Protein AF-A0A0S7CUX6-F1 (afdb_monomer)

Nearest PDB structures (foldseek):
  2ooj-assembly1_B  TM=2.554E-01  e=8.122E+00  Shewanella oneidensis MR-1

Foldseek 3Di:
DVPWDWDFDADPVRHTWKIKTWQAADDDDPPWDPVLKFAKDWLDWDAADAAADDDPFFAHKTFTWMWTDAQWIWIWTAIEGGDQDPPRIHSKDARKGHHPPPGHIIHIIQDGIDGRDDPPDDRPPIDTHRDVVVVNCCCPPPPSNVVSNVVRNPDDDDD

Radius of gyration: 15.14 Å; Cα contacts (8 Å, |Δi|>4): 339; chains: 1; bounding box: 35×29×41 Å

Secondary structure (DSSP, 8-state):
-TT--EEEEE-TTS-EEEEEEEEEPPPPPP---GGG-EEEEEEEEEE--------TTEEEEEEEEEEEESSSEEEEEEEEEE---STTEESEEE--B-PSTTT-EEEEES-SEEE---TTS--TTSEEESSHHHHHHHHHH-HHHHHHHHHHHT-----

Sequence (159 aa):
MPGALKIEVKDAKGGYLATLHTGLPSASPADCNPAAKRPYVVVSSVPIDLPHADGDSTIPPHVVFRVIQGYKFFGSYGITNLVAGTDGQACQLRNLVVGPAGKGNYYFGDMQAVHAFATDEVVAPAKSFDTLDQAAKYVDQSSEFANVQRMLLSLKVNL

Structure (mmCIF, N/CA/C/O backbone):
data_AF-A0A0S7CUX6-F1
#
_entry.id   AF-A0A0S7CUX6-F1
#
loop_
_atom_site.group_PDB
_atom_site.id
_atom_site.type_symbol
_atom_site.label_atom_id
_atom_site.label_alt_id
_atom_site.label_comp_id
_atom_site.label_asym_id
_atom_site.label_entity_id
_atom_site.label_seq_id
_atom_site.pdbx_PDB_ins_code
_atom_site.Cartn_x
_atom_site.Cartn_y
_atom_site.Cartn_z
_atom_site.occupancy
_atom_site.B_iso_or_equiv
_atom_site.auth_seq_id
_atom_site.auth_comp_id
_atom_site.auth_asym_id
_atom_site.auth_atom_id
_atom_site.pdbx_PDB_model_num
ATOM 1 N N . MET A 1 1 ? 10.991 11.115 -14.820 1.00 63.44 1 MET A N 1
ATOM 2 C CA . MET A 1 1 ? 11.415 10.631 -16.158 1.00 63.44 1 MET A CA 1
ATOM 3 C C . MET A 1 1 ? 10.493 11.222 -17.220 1.00 63.44 1 MET A C 1
ATOM 5 O O . MET A 1 1 ? 9.378 11.588 -16.857 1.00 63.44 1 MET A O 1
ATOM 9 N N . PRO A 1 2 ? 10.912 11.353 -18.491 1.00 74.00 2 PRO A N 1
ATOM 10 C CA . PRO A 1 2 ? 10.000 11.740 -19.570 1.00 74.00 2 PRO A CA 1
ATOM 11 C C . PRO A 1 2 ? 8.772 10.816 -19.596 1.00 74.00 2 PRO A C 1
ATOM 13 O O . PRO A 1 2 ? 8.927 9.604 -19.474 1.00 74.00 2 PRO A O 1
ATOM 16 N N . GLY A 1 3 ? 7.564 11.377 -19.691 1.00 79.56 3 GLY A N 1
ATOM 17 C CA . GLY A 1 3 ? 6.315 10.599 -19.675 1.00 79.56 3 GLY A CA 1
ATOM 18 C C . GLY A 1 3 ? 5.866 10.081 -18.299 1.00 79.56 3 GLY A C 1
ATOM 19 O O . GLY A 1 3 ? 4.909 9.315 -18.233 1.00 79.56 3 GLY A O 1
ATOM 20 N N . ALA A 1 4 ? 6.521 10.488 -17.203 1.00 88.19 4 ALA A N 1
ATOM 21 C CA . ALA A 1 4 ? 6.047 10.198 -15.850 1.00 88.19 4 ALA A CA 1
ATOM 22 C C . ALA A 1 4 ? 4.689 10.871 -15.595 1.00 88.19 4 ALA A C 1
ATOM 24 O O . ALA A 1 4 ? 4.516 12.063 -15.851 1.00 88.19 4 ALA A O 1
ATOM 25 N N . LEU A 1 5 ? 3.739 10.103 -15.069 1.00 92.31 5 LEU A N 1
ATOM 26 C CA . LEU A 1 5 ? 2.398 10.562 -14.728 1.00 92.31 5 LEU A CA 1
ATOM 27 C C . LEU A 1 5 ? 2.252 10.623 -13.214 1.00 92.31 5 LEU A C 1
ATOM 29 O O . LEU A 1 5 ? 2.727 9.731 -12.515 1.00 92.31 5 LEU A O 1
ATOM 33 N N . LYS A 1 6 ? 1.540 11.639 -12.724 1.00 95.62 6 LYS A N 1
ATOM 34 C CA . LYS A 1 6 ? 1.030 11.699 -11.353 1.00 95.62 6 LYS A CA 1
ATOM 35 C C . LYS A 1 6 ? -0.448 12.070 -11.408 1.00 95.62 6 LYS A C 1
ATOM 37 O O . LYS A 1 6 ? -0.783 13.191 -11.777 1.00 95.62 6 LYS A O 1
ATOM 42 N N . ILE A 1 7 ? -1.314 11.121 -11.075 1.00 96.25 7 ILE A N 1
ATOM 43 C CA . ILE A 1 7 ? -2.770 11.264 -11.142 1.00 96.25 7 ILE A CA 1
ATOM 44 C C . ILE A 1 7 ? -3.341 10.966 -9.763 1.00 96.25 7 ILE A C 1
ATOM 46 O O . ILE A 1 7 ? -3.157 9.871 -9.236 1.00 96.25 7 ILE A O 1
ATOM 50 N N . GLU A 1 8 ? -4.047 11.934 -9.191 1.00 97.19 8 GLU A N 1
ATOM 51 C CA . GLU A 1 8 ? -4.833 11.736 -7.976 1.00 97.19 8 GLU A CA 1
ATOM 52 C C . GLU A 1 8 ? -6.232 11.251 -8.347 1.00 97.19 8 GLU A C 1
ATOM 54 O O . GLU A 1 8 ? -6.911 11.847 -9.184 1.00 97.19 8 GLU A O 1
ATOM 59 N N . VAL A 1 9 ? -6.670 10.179 -7.698 1.00 96.50 9 VAL A N 1
ATOM 60 C CA . VAL A 1 9 ? -8.023 9.651 -7.808 1.00 96.50 9 VAL A CA 1
ATOM 61 C C . VAL A 1 9 ? -8.808 10.079 -6.580 1.00 96.50 9 VAL A C 1
ATOM 63 O O . VAL A 1 9 ? -8.371 9.889 -5.442 1.00 96.50 9 VAL A O 1
ATOM 66 N N . LYS A 1 10 ? -9.977 10.663 -6.830 1.00 95.94 10 LYS A N 1
ATOM 67 C CA . LYS A 1 10 ? -10.895 11.149 -5.804 1.00 95.94 10 LYS A CA 1
ATOM 68 C C . LYS A 1 10 ? -12.235 10.435 -5.922 1.00 95.94 10 LYS A C 1
ATOM 70 O O . LYS A 1 10 ? -12.614 10.003 -7.010 1.00 95.94 10 LYS A O 1
ATOM 75 N N . ASP A 1 11 ? -12.941 10.309 -4.808 1.00 91.69 11 ASP A N 1
ATOM 76 C CA . ASP A 1 11 ? -14.314 9.821 -4.792 1.00 91.69 11 ASP A CA 1
ATOM 77 C C . ASP A 1 11 ? -15.292 10.861 -5.379 1.00 91.69 11 ASP A C 1
ATOM 79 O O . ASP A 1 11 ? -14.923 11.988 -5.722 1.00 91.69 11 ASP A O 1
ATOM 83 N N . ALA A 1 12 ? -16.573 10.496 -5.472 1.00 90.44 12 ALA A N 1
ATOM 84 C CA . ALA A 1 12 ? -17.621 11.375 -5.997 1.00 90.44 12 ALA A CA 1
ATOM 85 C C . ALA A 1 12 ? -17.843 12.659 -5.166 1.00 90.44 12 ALA A C 1
ATOM 87 O O . ALA A 1 12 ? -18.462 13.603 -5.653 1.00 90.44 12 ALA A O 1
ATOM 88 N N . LYS A 1 13 ? -17.360 12.701 -3.919 1.00 92.81 13 LYS A N 1
ATOM 89 C CA . LYS A 1 13 ? -17.414 13.860 -3.018 1.00 92.81 13 LYS A CA 1
ATOM 90 C C . LYS A 1 13 ? -16.114 14.677 -3.051 1.00 92.81 13 LYS A C 1
ATOM 92 O O . LYS A 1 13 ? -16.003 15.662 -2.326 1.00 92.81 13 LYS A O 1
ATOM 97 N N . GLY A 1 14 ? -15.138 14.287 -3.873 1.00 93.50 14 GLY A N 1
ATOM 98 C CA . GLY A 1 14 ? -13.825 14.923 -3.961 1.00 93.50 14 GLY A CA 1
ATOM 99 C C . GLY A 1 14 ? -12.826 14.473 -2.887 1.00 93.50 14 GLY A C 1
ATOM 100 O O . GLY A 1 14 ? -11.741 15.050 -2.806 1.00 93.50 14 GLY A O 1
ATOM 101 N N . GLY A 1 15 ? -13.156 13.460 -2.081 1.00 94.00 15 GLY A N 1
ATOM 102 C CA . GLY A 1 15 ? -12.262 12.864 -1.091 1.00 94.00 15 GLY A CA 1
ATOM 103 C C . GLY A 1 15 ? -11.142 12.066 -1.753 1.00 94.00 15 GLY A C 1
ATOM 104 O O . GLY A 1 15 ? -11.369 11.371 -2.738 1.00 94.00 15 GLY A O 1
ATOM 105 N N . TYR A 1 16 ? -9.920 12.172 -1.233 1.00 95.50 16 TYR A N 1
ATOM 106 C CA . TYR A 1 16 ? -8.775 11.424 -1.751 1.00 95.50 16 TYR A CA 1
ATOM 107 C C . TYR A 1 16 ? -8.967 9.910 -1.576 1.00 95.50 16 TYR A C 1
ATOM 109 O O . TYR A 1 16 ? -9.305 9.457 -0.483 1.00 95.50 16 TYR A O 1
ATOM 117 N N . LEU A 1 17 ? -8.698 9.142 -2.635 1.00 95.69 17 LEU A N 1
ATOM 118 C CA . LEU A 1 17 ? -8.659 7.679 -2.592 1.00 95.69 17 LEU A CA 1
ATOM 119 C C . LEU A 1 17 ? -7.239 7.165 -2.821 1.00 95.69 17 LEU A C 1
ATOM 121 O O . LEU A 1 17 ? -6.681 6.459 -1.990 1.00 95.69 17 LEU A O 1
ATOM 125 N N . ALA A 1 18 ? -6.635 7.517 -3.951 1.00 97.75 18 ALA A N 1
ATOM 126 C CA . ALA A 1 18 ? -5.342 6.971 -4.331 1.00 97.75 18 ALA A CA 1
ATOM 127 C C . ALA A 1 18 ? -4.567 7.927 -5.228 1.00 97.75 18 ALA A C 1
ATOM 129 O O . ALA A 1 18 ? -5.129 8.836 -5.833 1.00 97.75 18 ALA A O 1
ATOM 130 N N . THR A 1 19 ? -3.274 7.673 -5.380 1.00 98.06 19 THR A N 1
ATOM 131 C CA . THR A 1 19 ? -2.439 8.327 -6.386 1.00 98.06 19 THR A CA 1
ATOM 132 C C . THR A 1 19 ? -1.799 7.271 -7.265 1.00 98.06 19 THR A C 1
ATOM 134 O O . THR A 1 19 ? -1.142 6.373 -6.747 1.00 98.06 19 THR A O 1
ATOM 137 N N . LEU A 1 20 ? -1.937 7.404 -8.583 1.00 97.56 20 LEU A N 1
ATOM 138 C CA . LEU A 1 20 ? -1.087 6.725 -9.556 1.00 97.56 20 LEU A CA 1
ATOM 139 C C . LEU A 1 20 ? 0.138 7.603 -9.829 1.00 97.56 20 LEU A C 1
ATOM 141 O O . LEU A 1 20 ? -0.007 8.758 -10.226 1.00 97.56 20 LEU A O 1
ATOM 145 N N . HIS A 1 21 ? 1.339 7.064 -9.643 1.00 96.06 21 HIS A N 1
ATOM 146 C CA . HIS A 1 21 ? 2.598 7.727 -9.960 1.00 96.06 21 HIS A CA 1
ATOM 147 C C . HIS A 1 21 ? 3.518 6.769 -10.724 1.00 96.06 21 HIS A C 1
ATOM 149 O O . HIS A 1 21 ? 3.828 5.684 -10.234 1.00 96.06 21 HIS A O 1
ATOM 155 N N . THR A 1 22 ? 3.954 7.158 -11.922 1.00 94.31 22 THR A N 1
ATOM 156 C CA . THR A 1 22 ? 4.828 6.352 -12.790 1.00 94.31 22 THR A CA 1
ATOM 157 C C . THR A 1 22 ? 6.187 7.011 -13.004 1.00 94.31 22 THR A C 1
ATOM 159 O O . THR A 1 22 ? 6.362 8.203 -12.749 1.00 94.31 22 THR A O 1
ATOM 162 N N . GLY A 1 23 ? 7.169 6.241 -13.483 1.00 92.19 23 GLY A N 1
ATOM 163 C CA . GLY A 1 23 ? 8.510 6.762 -13.758 1.00 92.19 23 GLY A CA 1
ATOM 164 C C . GLY A 1 23 ? 9.244 7.209 -12.491 1.00 92.19 23 GLY A C 1
ATOM 165 O O . GLY A 1 23 ? 10.081 8.118 -12.551 1.00 92.19 23 GLY A O 1
ATOM 166 N N . LEU A 1 24 ? 8.893 6.600 -11.351 1.00 91.81 24 LEU A N 1
ATOM 167 C CA . LEU A 1 24 ? 9.553 6.823 -10.072 1.00 91.81 24 LEU A CA 1
ATOM 168 C C . LEU A 1 24 ? 10.999 6.314 -10.144 1.00 91.81 24 LEU A C 1
ATOM 170 O O . LEU A 1 24 ? 11.259 5.294 -10.790 1.00 91.81 24 LEU A O 1
ATOM 174 N N . PRO A 1 25 ? 11.951 6.986 -9.479 1.00 87.38 25 PRO A N 1
ATOM 175 C CA . PRO A 1 25 ? 13.323 6.506 -9.423 1.00 87.38 25 PRO A CA 1
ATOM 176 C C . PRO A 1 25 ? 13.391 5.126 -8.762 1.00 87.38 25 PRO A C 1
ATOM 178 O O . PRO A 1 25 ? 12.509 4.743 -7.981 1.00 87.38 25 PRO A O 1
ATOM 181 N N . SER A 1 26 ? 14.463 4.387 -9.062 1.00 77.69 26 SER A N 1
ATOM 182 C CA . SER A 1 26 ? 14.809 3.175 -8.322 1.00 77.69 26 SER A CA 1
ATOM 183 C C . SER A 1 26 ? 14.819 3.497 -6.839 1.00 77.69 26 SER A C 1
ATOM 185 O O . SER A 1 26 ? 15.505 4.417 -6.396 1.00 77.69 26 SER A O 1
ATOM 187 N N . ALA A 1 27 ? 14.008 2.776 -6.079 1.00 66.06 27 ALA A N 1
ATOM 188 C CA . ALA A 1 27 ? 13.974 2.992 -4.656 1.00 66.06 27 ALA A CA 1
ATOM 189 C C . ALA A 1 27 ? 15.193 2.344 -4.020 1.00 66.06 27 ALA A C 1
ATOM 191 O O . ALA A 1 27 ? 15.420 1.149 -4.212 1.00 66.06 27 ALA A O 1
ATOM 192 N N . SER A 1 28 ? 15.934 3.116 -3.232 1.00 64.56 28 SER A N 1
ATOM 193 C CA . SER A 1 28 ? 16.932 2.548 -2.337 1.00 64.56 28 SER A CA 1
ATOM 194 C C . SER A 1 28 ? 16.269 1.508 -1.427 1.00 64.56 28 SER A C 1
ATOM 196 O O . SER A 1 28 ? 15.100 1.685 -1.046 1.00 64.56 28 SER A O 1
ATOM 198 N N . PRO A 1 29 ? 16.980 0.425 -1.067 1.00 64.44 29 PRO A N 1
ATOM 199 C CA . PRO A 1 29 ? 16.554 -0.429 0.028 1.00 64.44 29 PRO A CA 1
ATOM 200 C C . PRO A 1 29 ? 16.255 0.460 1.231 1.00 64.44 29 PRO A C 1
ATOM 202 O O . PRO A 1 29 ? 17.012 1.378 1.538 1.00 64.44 29 PRO A O 1
ATOM 205 N N . ALA A 1 30 ? 15.114 0.237 1.869 1.00 62.50 30 ALA A N 1
ATOM 206 C CA . ALA A 1 30 ? 14.818 0.958 3.088 1.00 62.50 30 ALA A CA 1
ATOM 207 C C . ALA A 1 30 ? 15.803 0.507 4.165 1.00 62.50 30 ALA A C 1
ATOM 209 O O . ALA A 1 30 ? 15.876 -0.694 4.435 1.00 62.50 30 ALA A O 1
ATOM 210 N N . ASP A 1 31 ? 16.515 1.445 4.787 1.00 69.50 31 ASP A N 1
ATOM 211 C CA . ASP A 1 31 ? 17.316 1.155 5.972 1.00 69.50 31 ASP A CA 1
ATOM 212 C C . ASP A 1 31 ? 16.380 0.670 7.083 1.00 69.50 31 ASP A C 1
ATOM 214 O O . ASP A 1 31 ? 15.690 1.443 7.748 1.00 69.50 31 ASP A O 1
ATOM 218 N N . CYS A 1 32 ? 16.296 -0.649 7.240 1.00 78.56 32 CYS A N 1
ATOM 219 C CA . CYS A 1 32 ? 15.431 -1.276 8.223 1.00 78.56 32 CYS A CA 1
ATOM 220 C C . CYS A 1 32 ? 16.259 -1.667 9.442 1.00 78.56 32 CYS A C 1
ATOM 222 O O . CYS A 1 32 ? 16.831 -2.757 9.505 1.00 78.56 32 CYS A O 1
ATOM 224 N N . ASN A 1 33 ? 16.31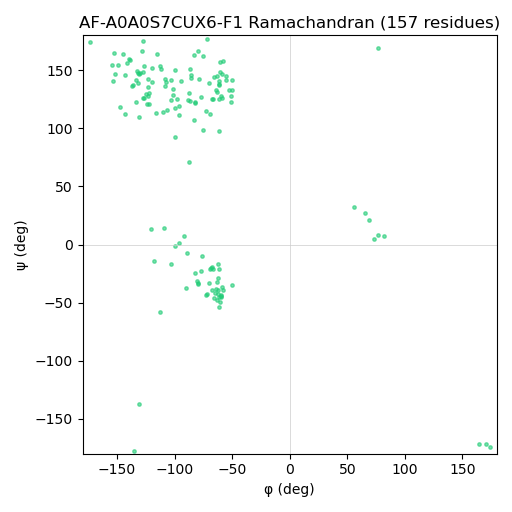1 -0.767 10.426 1.00 83.62 33 ASN A N 1
ATOM 225 C CA . ASN A 1 33 ? 16.863 -1.083 11.738 1.00 83.62 33 ASN A CA 1
ATOM 226 C C . ASN A 1 33 ? 16.070 -2.262 12.343 1.00 83.62 33 ASN A C 1
ATOM 228 O O . ASN A 1 33 ? 14.847 -2.152 12.463 1.00 83.62 33 ASN A O 1
ATOM 232 N N . PRO A 1 34 ? 16.718 -3.362 12.774 1.00 83.69 34 PRO A N 1
ATOM 233 C CA . PRO A 1 34 ? 16.033 -4.480 13.419 1.00 83.69 34 PRO A CA 1
ATOM 234 C C . PRO A 1 34 ? 15.106 -4.066 14.574 1.00 83.69 34 PRO A C 1
ATOM 236 O O . PRO A 1 34 ? 14.029 -4.635 14.715 1.00 83.69 34 PRO A O 1
ATOM 239 N N . ALA A 1 35 ? 15.462 -3.032 15.346 1.00 86.25 35 ALA A N 1
ATOM 240 C CA . ALA A 1 35 ? 14.634 -2.512 16.440 1.00 86.25 35 ALA A CA 1
ATOM 241 C C . ALA A 1 35 ? 13.349 -1.798 15.966 1.00 86.25 35 ALA A C 1
ATOM 243 O O . ALA A 1 35 ? 12.385 -1.659 16.725 1.00 86.25 35 ALA A O 1
ATOM 244 N N . ALA A 1 36 ? 13.315 -1.350 14.709 1.00 87.56 36 ALA A N 1
ATOM 245 C CA . ALA A 1 36 ? 12.159 -0.717 14.081 1.00 87.56 36 ALA A CA 1
ATOM 246 C C . ALA A 1 36 ? 11.223 -1.727 13.395 1.00 87.56 36 ALA A C 1
ATOM 248 O O . ALA A 1 36 ? 10.127 -1.349 12.987 1.00 87.56 36 ALA A O 1
ATOM 249 N N . LYS A 1 37 ? 11.608 -3.009 13.295 1.00 93.25 37 LYS A N 1
ATOM 250 C CA . LYS A 1 37 ? 10.736 -4.049 12.744 1.00 93.25 37 LYS A CA 1
ATOM 251 C C . LYS A 1 37 ? 9.477 -4.197 13.590 1.00 93.25 37 LYS A C 1
ATOM 253 O O . LYS A 1 37 ? 9.522 -4.212 14.824 1.00 93.25 37 LYS A O 1
ATOM 258 N N . ARG A 1 38 ? 8.343 -4.326 12.913 1.00 95.75 38 ARG A N 1
ATOM 259 C CA . ARG A 1 38 ? 7.042 -4.559 13.530 1.00 95.75 38 ARG A CA 1
ATOM 260 C C . ARG A 1 38 ? 6.315 -5.696 12.828 1.00 95.75 38 ARG A C 1
ATOM 262 O O . ARG A 1 38 ? 6.493 -5.852 11.617 1.00 95.75 38 ARG A O 1
ATOM 269 N N . PRO A 1 39 ? 5.505 -6.479 13.564 1.00 96.75 39 PRO A N 1
ATOM 270 C CA . PRO A 1 39 ? 4.619 -7.455 12.954 1.00 96.75 39 PRO A CA 1
ATOM 271 C C . PRO A 1 39 ? 3.704 -6.795 11.925 1.00 96.75 39 PRO A C 1
ATOM 273 O O . PRO A 1 39 ? 3.210 -5.685 12.137 1.00 96.75 39 PRO A O 1
ATOM 276 N N . TYR A 1 40 ? 3.457 -7.490 10.825 1.00 97.12 40 TYR A N 1
ATOM 277 C CA . TYR A 1 40 ? 2.458 -7.101 9.847 1.00 97.12 40 TYR A CA 1
ATOM 278 C C . TYR A 1 40 ? 1.689 -8.318 9.343 1.00 97.12 40 TYR A C 1
ATOM 280 O O . TYR A 1 40 ? 2.155 -9.453 9.422 1.00 97.12 40 TYR A O 1
ATOM 288 N N . VAL A 1 41 ? 0.508 -8.065 8.792 1.00 96.56 41 VAL A N 1
ATOM 289 C CA . VAL A 1 41 ? -0.321 -9.076 8.140 1.00 96.56 41 VAL A CA 1
ATOM 290 C C . VAL A 1 41 ? -0.765 -8.591 6.766 1.00 96.56 41 VAL A C 1
ATOM 292 O O . VAL A 1 41 ? -0.983 -7.397 6.541 1.00 96.56 41 VAL A O 1
ATOM 295 N N . VAL A 1 42 ? -0.905 -9.529 5.834 1.00 96.62 42 VAL A N 1
ATOM 296 C CA . VAL A 1 42 ? -1.536 -9.296 4.533 1.00 96.62 42 VAL A CA 1
ATOM 297 C C . VAL A 1 42 ? -2.989 -9.738 4.661 1.00 96.62 42 VAL A C 1
ATOM 299 O O . VAL A 1 42 ? -3.250 -10.921 4.842 1.00 96.62 42 VAL A O 1
ATOM 302 N N . VAL A 1 43 ? -3.924 -8.790 4.620 1.00 97.31 43 VAL A N 1
ATOM 303 C CA . VAL A 1 43 ? -5.358 -9.064 4.827 1.00 97.31 43 VAL A CA 1
ATOM 304 C C . VAL A 1 43 ? -6.047 -9.372 3.496 1.00 97.31 43 VAL A C 1
ATOM 306 O O . VAL A 1 43 ? -6.892 -10.252 3.427 1.00 97.31 43 VAL A O 1
ATOM 309 N N . SER A 1 44 ? -5.651 -8.683 2.422 1.00 97.81 44 SER A N 1
ATOM 310 C CA . SER A 1 44 ? -6.077 -8.973 1.049 1.00 97.81 44 SER A CA 1
ATOM 311 C C . SER A 1 44 ? -4.860 -9.005 0.137 1.00 97.81 44 SER A C 1
ATOM 313 O O . SER A 1 44 ? -3.996 -8.133 0.238 1.00 97.81 44 SER A O 1
ATOM 315 N N . SER A 1 45 ? -4.830 -9.958 -0.793 1.00 97.56 45 SER A N 1
ATOM 316 C CA . SER A 1 45 ? -3.836 -10.048 -1.863 1.00 97.56 45 SER A CA 1
ATOM 317 C C . SER A 1 45 ? -4.478 -10.656 -3.104 1.00 97.56 45 SER A C 1
ATOM 319 O O . SER A 1 45 ? -4.952 -11.789 -3.059 1.00 97.56 45 SER A O 1
ATOM 321 N N . VAL A 1 46 ? -4.520 -9.900 -4.198 1.00 98.19 46 VAL A N 1
ATOM 322 C CA . VAL A 1 46 ? -5.080 -10.345 -5.480 1.00 98.19 46 VAL A CA 1
ATOM 323 C C . VAL A 1 46 ? -4.033 -10.109 -6.566 1.00 98.19 46 VAL A C 1
ATOM 325 O O . VAL A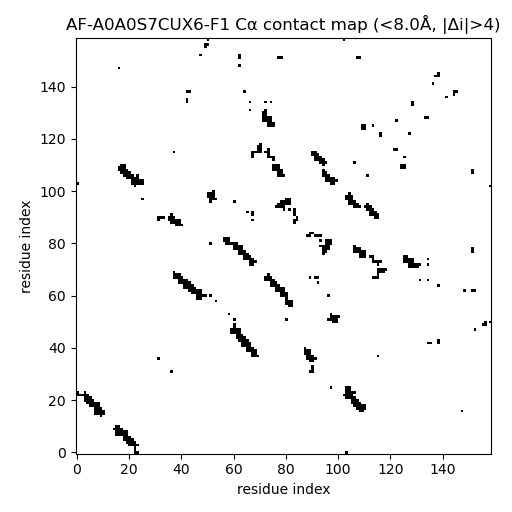 1 46 ? -3.538 -8.984 -6.666 1.00 98.19 46 VAL A O 1
ATOM 328 N N . PRO A 1 47 ? -3.657 -11.128 -7.358 1.00 97.69 47 PRO A N 1
ATOM 329 C CA . PRO A 1 47 ? -2.660 -10.962 -8.409 1.00 97.69 47 PRO A CA 1
ATOM 330 C C . PRO A 1 47 ? -3.147 -9.973 -9.473 1.00 97.69 47 PRO A C 1
ATOM 332 O O . PRO A 1 47 ? -4.336 -9.924 -9.796 1.00 97.69 47 PRO A O 1
ATOM 335 N N . ILE A 1 48 ? -2.219 -9.196 -10.028 1.00 97.06 48 ILE A N 1
ATOM 336 C CA . ILE A 1 48 ? -2.470 -8.284 -11.145 1.00 97.06 48 ILE A CA 1
ATOM 337 C C . ILE A 1 48 ? -1.336 -8.401 -12.161 1.00 97.06 48 ILE A C 1
ATOM 339 O O . ILE A 1 48 ? -0.164 -8.459 -11.797 1.00 97.06 48 ILE A O 1
ATOM 343 N N . ASP A 1 49 ? -1.689 -8.430 -13.441 1.00 94.88 49 ASP A N 1
ATOM 344 C CA . ASP A 1 49 ? -0.707 -8.456 -14.518 1.00 94.88 49 ASP A CA 1
ATOM 345 C C . ASP A 1 49 ? -0.224 -7.033 -14.816 1.00 94.88 49 ASP A C 1
ATOM 347 O O . ASP A 1 49 ? -0.961 -6.200 -15.349 1.00 94.88 49 ASP A O 1
ATOM 351 N N . LEU A 1 50 ? 1.011 -6.741 -14.413 1.00 95.19 50 LEU A N 1
ATOM 352 C CA . LEU A 1 50 ? 1.687 -5.477 -14.672 1.00 95.19 50 LEU A CA 1
ATOM 353 C C . LEU A 1 50 ? 3.102 -5.772 -15.166 1.00 95.19 50 LEU A C 1
ATOM 355 O O . LEU A 1 50 ? 3.765 -6.642 -14.598 1.00 95.19 50 LEU A O 1
ATOM 359 N N . PRO A 1 51 ? 3.627 -5.016 -16.141 1.00 94.50 51 PRO A N 1
ATOM 360 C CA . PRO A 1 51 ? 5.037 -5.096 -16.477 1.00 94.50 51 PRO A CA 1
ATOM 361 C C . PRO A 1 51 ? 5.897 -4.742 -15.259 1.00 94.50 51 PRO A C 1
ATOM 363 O O . PRO A 1 51 ? 5.720 -3.689 -14.642 1.00 94.50 51 PRO A O 1
ATOM 366 N N . HIS A 1 52 ? 6.839 -5.613 -14.924 1.00 94.38 52 HIS A N 1
ATOM 367 C CA . HIS A 1 52 ? 7.713 -5.463 -13.768 1.00 94.38 52 HIS A CA 1
ATOM 368 C C . HIS A 1 52 ? 9.104 -6.012 -14.075 1.00 94.38 52 HIS A C 1
ATOM 370 O O . HIS A 1 52 ? 9.303 -6.721 -15.060 1.00 94.38 52 HIS A O 1
ATOM 376 N N . ALA A 1 53 ? 10.072 -5.637 -13.246 1.00 92.50 53 ALA A N 1
ATOM 377 C CA . ALA A 1 53 ? 11.356 -6.316 -13.192 1.00 92.50 53 ALA A CA 1
ATOM 378 C C . ALA A 1 53 ? 11.337 -7.372 -12.082 1.00 92.50 53 ALA A C 1
ATOM 380 O O . ALA A 1 53 ? 10.813 -7.116 -10.992 1.00 92.50 53 ALA A O 1
ATOM 381 N N . ASP A 1 54 ? 11.961 -8.511 -12.368 1.00 88.50 54 ASP A N 1
ATOM 382 C CA . ASP A 1 54 ? 12.237 -9.560 -11.393 1.00 88.50 54 ASP A CA 1
ATOM 383 C C . ASP A 1 54 ? 13.561 -9.301 -10.659 1.00 88.50 54 ASP A C 1
ATOM 385 O O . ASP A 1 54 ? 14.504 -8.714 -11.198 1.00 88.50 54 ASP A O 1
ATOM 389 N N . GLY A 1 55 ? 13.636 -9.777 -9.421 1.00 85.62 55 GLY A N 1
ATOM 390 C CA . GLY A 1 55 ? 14.821 -9.782 -8.574 1.00 85.62 55 GLY A CA 1
ATOM 391 C C . GLY A 1 55 ? 14.587 -10.544 -7.268 1.00 85.62 55 GLY A C 1
ATOM 392 O O . GLY A 1 55 ? 13.467 -10.944 -6.951 1.00 85.62 55 GLY A O 1
ATOM 393 N N . ASP A 1 56 ? 15.642 -10.705 -6.471 1.00 82.56 56 ASP A N 1
ATOM 394 C CA . ASP A 1 56 ? 15.630 -11.555 -5.266 1.00 82.56 56 ASP A CA 1
ATOM 395 C C . ASP A 1 56 ? 14.621 -11.119 -4.188 1.00 82.56 56 ASP A C 1
ATOM 397 O O . ASP A 1 56 ? 14.228 -11.907 -3.331 1.00 82.56 56 ASP A O 1
ATOM 401 N N . SER A 1 57 ? 14.198 -9.852 -4.212 1.00 84.75 57 SER A N 1
ATOM 402 C CA . SER A 1 57 ? 13.236 -9.271 -3.267 1.00 84.75 57 SER A CA 1
ATOM 403 C C . SER A 1 57 ? 11.871 -8.973 -3.892 1.00 84.75 57 SER A C 1
ATOM 405 O O . SER A 1 57 ? 11.059 -8.260 -3.289 1.00 84.75 57 SER A O 1
ATOM 407 N N . THR A 1 58 ? 11.608 -9.517 -5.085 1.00 91.06 58 THR A N 1
ATOM 408 C CA . THR A 1 58 ? 10.348 -9.317 -5.801 1.00 91.06 58 THR A CA 1
ATOM 409 C C . THR A 1 58 ? 9.514 -10.587 -5.917 1.00 91.06 58 THR A C 1
ATOM 411 O O . THR A 1 58 ? 10.035 -11.697 -5.930 1.00 91.06 58 THR A O 1
ATOM 414 N N . ILE A 1 59 ? 8.208 -10.401 -6.046 1.00 93.62 59 ILE A N 1
ATOM 415 C CA . ILE A 1 59 ? 7.207 -11.423 -6.371 1.00 93.62 59 ILE A CA 1
ATOM 416 C C . ILE A 1 59 ? 6.357 -10.920 -7.546 1.00 93.62 59 ILE A C 1
ATOM 418 O O . ILE A 1 59 ? 6.385 -9.716 -7.809 1.00 93.62 59 ILE A O 1
ATOM 422 N N . PRO A 1 60 ? 5.543 -11.763 -8.211 1.00 96.00 60 PRO A N 1
ATOM 423 C CA . PRO A 1 60 ? 4.548 -11.265 -9.157 1.00 96.00 60 PRO A CA 1
ATOM 424 C C . PRO A 1 60 ? 3.692 -10.142 -8.536 1.00 96.00 60 PRO A C 1
ATOM 426 O O . PRO A 1 60 ? 3.371 -10.224 -7.343 1.00 96.00 60 PRO A O 1
ATOM 429 N N . PRO A 1 61 ? 3.324 -9.085 -9.283 1.00 97.19 61 PRO A N 1
ATOM 430 C CA . PRO A 1 61 ? 2.586 -7.959 -8.731 1.00 97.19 61 PRO A CA 1
ATOM 431 C C . PRO A 1 61 ? 1.218 -8.351 -8.163 1.00 97.19 61 PRO A C 1
ATOM 433 O O . PRO A 1 61 ? 0.474 -9.148 -8.735 1.00 97.19 61 PRO A O 1
ATOM 436 N N . HIS A 1 62 ? 0.866 -7.739 -7.037 1.00 98.31 62 HIS A N 1
ATOM 437 C CA . HIS A 1 62 ? -0.424 -7.911 -6.380 1.00 98.31 62 HIS A CA 1
ATOM 438 C C . HIS A 1 62 ? -1.043 -6.561 -6.029 1.00 98.31 62 HIS A C 1
ATOM 440 O O . HIS A 1 62 ? -0.343 -5.620 -5.652 1.00 98.31 62 HIS A O 1
ATOM 446 N N . VAL A 1 63 ? -2.373 -6.501 -6.077 1.00 98.50 63 VAL A N 1
ATOM 447 C CA . VAL A 1 63 ? -3.175 -5.523 -5.339 1.00 98.50 63 VAL A CA 1
ATOM 448 C C . VAL A 1 63 ? -3.348 -6.044 -3.921 1.00 98.50 63 VAL A C 1
ATOM 450 O O . VAL A 1 63 ? -3.887 -7.132 -3.710 1.00 98.50 63 VAL A O 1
ATOM 453 N N . VAL A 1 64 ? -2.904 -5.268 -2.940 1.00 98.25 64 VAL A N 1
ATOM 454 C CA . VAL A 1 64 ? -2.874 -5.689 -1.541 1.00 98.25 64 VAL A CA 1
ATOM 455 C C . VAL A 1 64 ? -3.582 -4.700 -0.627 1.00 98.25 64 VAL A C 1
ATOM 457 O O . VAL A 1 64 ? -3.618 -3.503 -0.900 1.00 98.25 64 VAL A O 1
ATOM 460 N N . PHE A 1 65 ? -4.085 -5.209 0.496 1.00 98.38 65 PHE A N 1
ATOM 461 C CA . PHE A 1 65 ? -4.309 -4.433 1.713 1.00 98.38 65 PHE A CA 1
ATOM 462 C C . PHE A 1 65 ? -3.527 -5.095 2.838 1.00 98.38 65 PHE A C 1
ATOM 464 O O . PHE A 1 65 ? -3.712 -6.283 3.124 1.00 98.38 65 PHE A O 1
ATOM 471 N N . ARG A 1 66 ? -2.609 -4.342 3.439 1.00 98.06 66 ARG A N 1
ATOM 472 C CA . ARG A 1 66 ? -1.696 -4.849 4.464 1.00 98.06 66 ARG A CA 1
ATOM 473 C C . ARG A 1 66 ? -1.757 -3.968 5.690 1.00 98.06 66 ARG A C 1
ATOM 475 O O . ARG A 1 66 ? -1.961 -2.763 5.572 1.00 98.06 66 ARG A O 1
ATOM 482 N N . VAL A 1 67 ? -1.552 -4.584 6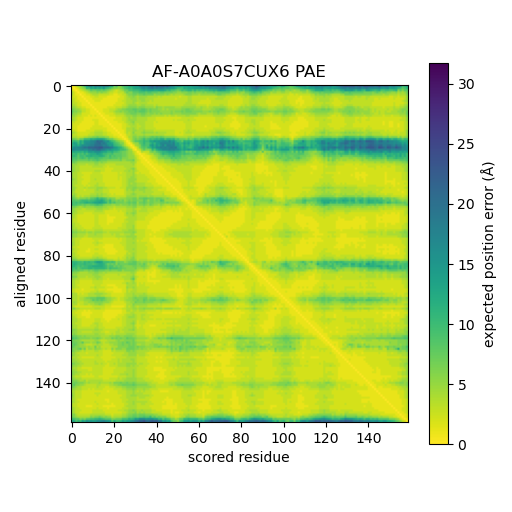.846 1.00 98.19 67 VAL A N 1
ATOM 483 C CA . VAL A 1 67 ? -1.676 -3.938 8.148 1.00 98.19 67 VAL A CA 1
ATOM 484 C C . VAL A 1 67 ? -0.398 -4.148 8.941 1.00 98.19 67 VAL A C 1
ATOM 486 O O . VAL A 1 67 ? 0.015 -5.289 9.122 1.00 98.19 67 VAL A O 1
ATOM 489 N N . ILE A 1 68 ? 0.210 -3.069 9.430 1.00 97.62 68 ILE A N 1
ATOM 490 C CA . ILE A 1 68 ? 1.387 -3.100 10.309 1.00 97.62 68 ILE A CA 1
ATOM 491 C C . ILE A 1 68 ? 1.005 -2.706 11.740 1.00 97.62 68 ILE A C 1
ATOM 493 O O . ILE A 1 68 ? 0.186 -1.810 11.957 1.00 97.62 68 ILE A O 1
ATOM 497 N N . GLN A 1 69 ? 1.580 -3.396 12.724 1.00 97.44 69 GLN A N 1
ATOM 498 C CA . GLN A 1 69 ? 1.291 -3.185 14.140 1.00 97.44 69 GLN A CA 1
ATOM 499 C C . GLN A 1 69 ? 2.175 -2.078 14.742 1.00 97.44 69 GLN A C 1
ATOM 501 O O . GLN A 1 69 ? 3.401 -2.170 14.742 1.00 97.44 69 GLN A O 1
ATOM 506 N N . GLY A 1 70 ? 1.549 -1.057 15.321 1.00 95.31 70 GLY A N 1
ATOM 507 C CA . GLY A 1 70 ? 2.173 -0.033 16.162 1.00 95.31 70 GLY A CA 1
ATOM 508 C C . GLY A 1 70 ? 1.391 0.149 17.465 1.00 95.31 70 GLY A C 1
ATOM 509 O O . GLY A 1 70 ? 0.948 -0.833 18.058 1.00 95.31 70 GLY A O 1
ATOM 510 N N . TYR A 1 71 ? 1.183 1.398 17.900 1.00 95.31 71 TYR A N 1
ATOM 511 C CA . TYR A 1 71 ? 0.257 1.685 19.014 1.00 95.31 71 TYR A CA 1
ATOM 512 C C . TYR A 1 71 ? -1.214 1.395 18.647 1.00 95.31 71 TYR A C 1
ATOM 514 O O . TYR A 1 71 ? -2.057 1.224 19.523 1.00 95.31 71 TYR A O 1
ATOM 522 N N . LYS A 1 72 ? -1.493 1.326 17.341 1.00 96.94 72 LYS A N 1
ATOM 523 C CA . LYS A 1 72 ? -2.709 0.828 16.692 1.00 96.94 72 LYS A CA 1
ATOM 524 C C . LYS A 1 72 ? -2.318 -0.066 15.513 1.00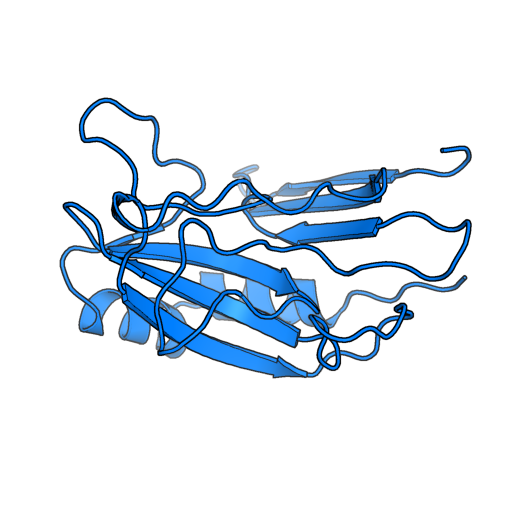 96.94 72 LYS A C 1
ATOM 526 O O . LYS A 1 72 ? -1.134 -0.277 15.251 1.00 96.94 72 LYS A O 1
ATOM 531 N N . PHE A 1 73 ? -3.298 -0.575 14.782 1.00 97.94 73 PHE A N 1
ATOM 532 C CA . PHE A 1 73 ? -3.081 -1.297 13.534 1.00 97.94 73 PHE A CA 1
ATOM 533 C C . PHE A 1 73 ? -3.245 -0.341 12.354 1.00 97.94 73 PHE A C 1
ATOM 535 O O . PHE A 1 73 ? -4.316 0.238 12.174 1.00 97.94 73 PHE A O 1
ATOM 542 N N . PHE A 1 74 ? -2.193 -0.166 11.556 1.00 98.25 74 PHE A N 1
ATOM 543 C CA . PHE A 1 74 ? -2.191 0.767 10.429 1.00 98.25 74 PHE A CA 1
ATOM 544 C C . PHE A 1 74 ? -2.274 0.019 9.110 1.00 98.25 74 PHE A C 1
ATOM 546 O O . PHE A 1 74 ? -1.382 -0.759 8.779 1.00 98.25 74 PHE A O 1
ATOM 553 N N . GLY A 1 75 ? -3.364 0.237 8.384 1.00 97.75 75 GLY A N 1
ATOM 554 C CA . GLY A 1 75 ? -3.661 -0.401 7.114 1.00 97.75 75 GLY A CA 1
ATOM 555 C C . GLY A 1 75 ? -3.410 0.521 5.932 1.00 97.75 75 GLY A C 1
ATOM 556 O O . GLY A 1 75 ? -3.735 1.705 5.982 1.00 97.75 75 GLY A O 1
ATOM 557 N N . SER A 1 76 ? -2.885 -0.040 4.851 1.00 98.25 76 SER A N 1
ATOM 558 C CA . SER A 1 76 ? -2.736 0.657 3.577 1.00 98.25 76 SER A CA 1
ATOM 559 C C . SER A 1 76 ? -2.990 -0.295 2.414 1.00 98.25 76 SER A C 1
ATOM 561 O O . SER A 1 76 ? -2.674 -1.492 2.496 1.00 98.25 76 SER A O 1
ATOM 563 N N . TYR A 1 77 ? -3.573 0.238 1.339 1.00 98.44 77 TYR A N 1
ATOM 564 C CA . TYR A 1 77 ? -3.761 -0.479 0.081 1.00 98.44 77 TYR A CA 1
ATOM 565 C C . TYR A 1 77 ? -2.912 0.067 -1.062 1.00 98.44 77 TYR A C 1
ATOM 567 O O . TYR A 1 77 ? -2.657 1.263 -1.190 1.00 98.44 77 TYR A O 1
ATOM 575 N N . GLY A 1 78 ? -2.571 -0.822 -1.985 1.00 98.31 78 GLY A N 1
ATOM 576 C CA . GLY A 1 78 ? -1.967 -0.439 -3.250 1.00 98.31 78 GLY A CA 1
ATOM 577 C C . GLY A 1 78 ? -1.460 -1.631 -4.039 1.00 98.31 78 GLY A C 1
ATOM 578 O O . GLY A 1 78 ? -1.701 -2.782 -3.679 1.00 98.31 78 GLY A O 1
ATOM 579 N N . ILE A 1 79 ? -0.746 -1.345 -5.122 1.00 98.12 79 ILE A N 1
ATOM 580 C CA . ILE A 1 79 ? 0.005 -2.346 -5.878 1.00 98.12 79 ILE A CA 1
ATOM 581 C C . ILE A 1 79 ? 1.394 -2.539 -5.278 1.00 98.12 79 ILE A C 1
ATOM 583 O O . ILE A 1 79 ? 2.038 -1.586 -4.835 1.00 98.12 79 ILE A O 1
ATOM 587 N N . THR A 1 80 ? 1.885 -3.770 -5.280 1.00 97.19 80 THR A N 1
ATOM 588 C CA . THR A 1 80 ? 3.259 -4.064 -4.884 1.00 97.19 80 THR A CA 1
ATOM 589 C C . THR A 1 80 ? 3.775 -5.302 -5.594 1.00 97.19 80 THR A C 1
ATOM 591 O O . THR A 1 80 ? 3.019 -6.239 -5.840 1.00 97.19 80 THR A O 1
ATOM 594 N N . ASN A 1 81 ? 5.067 -5.313 -5.895 1.00 95.75 81 ASN A N 1
ATOM 595 C CA . ASN A 1 81 ? 5.792 -6.525 -6.263 1.00 95.75 81 ASN A CA 1
ATOM 596 C C . ASN A 1 81 ? 6.950 -6.786 -5.287 1.00 95.75 81 ASN A C 1
ATOM 598 O O . ASN A 1 81 ? 7.817 -7.593 -5.578 1.00 95.75 81 ASN A O 1
ATOM 602 N N . LEU A 1 82 ? 6.982 -6.089 -4.145 1.00 93.00 82 LEU A N 1
ATOM 603 C CA . LEU A 1 82 ? 8.068 -6.152 -3.172 1.00 93.00 82 LEU A CA 1
ATOM 604 C C . LEU A 1 82 ? 7.690 -7.033 -1.984 1.00 93.00 82 LEU A C 1
ATOM 606 O O . LEU A 1 82 ? 6.634 -6.851 -1.366 1.00 93.00 82 LEU A O 1
ATOM 610 N N . VAL A 1 83 ? 8.607 -7.915 -1.594 1.00 88.75 83 VAL A N 1
ATOM 611 C CA . VAL A 1 83 ? 8.530 -8.615 -0.309 1.00 88.75 83 VAL A CA 1
ATOM 612 C C . VAL A 1 83 ? 8.729 -7.590 0.810 1.00 88.75 83 VAL A C 1
ATOM 614 O O . VAL A 1 83 ? 9.706 -6.843 0.82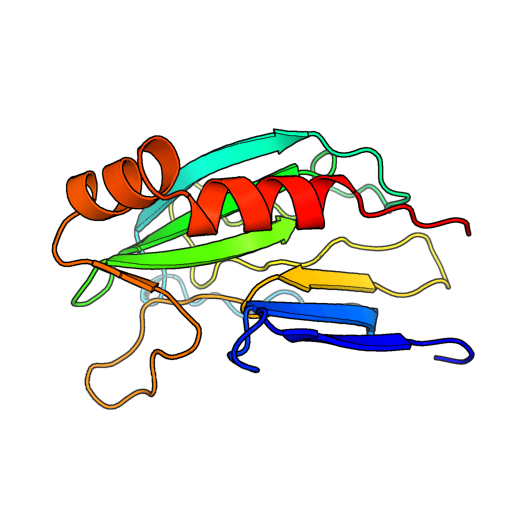1 1.00 88.75 83 VAL A O 1
ATOM 617 N N . ALA A 1 84 ? 7.788 -7.513 1.753 1.00 83.44 84 ALA A N 1
ATOM 618 C CA . ALA A 1 84 ? 7.806 -6.464 2.774 1.00 83.44 84 ALA A CA 1
ATOM 619 C C . ALA A 1 84 ? 8.838 -6.702 3.897 1.00 83.44 84 ALA A C 1
ATOM 621 O O . ALA A 1 84 ? 9.269 -5.751 4.548 1.00 83.44 84 ALA A O 1
ATOM 622 N N . GLY A 1 85 ? 9.253 -7.953 4.113 1.00 83.00 85 GLY A N 1
ATOM 623 C CA . GLY A 1 85 ? 10.267 -8.340 5.093 1.00 83.00 85 GLY A CA 1
ATOM 624 C C . GLY A 1 85 ? 10.259 -9.845 5.373 1.00 83.00 85 GLY A C 1
ATOM 625 O O . GLY A 1 85 ? 9.572 -10.598 4.684 1.00 83.00 85 GLY A O 1
ATOM 626 N N . THR A 1 86 ? 11.019 -10.279 6.379 1.00 78.12 86 THR A N 1
ATOM 627 C CA . THR A 1 86 ? 11.137 -11.689 6.796 1.00 78.12 86 THR A CA 1
ATOM 628 C C . THR A 1 86 ? 10.259 -11.974 8.015 1.00 78.12 86 THR A C 1
ATOM 630 O O . THR A 1 86 ? 10.010 -11.076 8.819 1.00 78.12 86 THR A O 1
ATOM 633 N N . ASP A 1 87 ? 9.778 -13.211 8.152 1.00 84.69 87 ASP A N 1
ATOM 634 C CA . ASP A 1 87 ? 9.079 -13.706 9.354 1.00 84.69 87 ASP A CA 1
ATOM 635 C C . ASP A 1 87 ? 7.846 -12.884 9.778 1.00 84.69 87 ASP A C 1
ATOM 637 O O . ASP A 1 87 ? 7.546 -12.736 10.961 1.00 84.69 87 ASP A O 1
ATOM 641 N N . GLY A 1 88 ? 7.131 -12.300 8.809 1.00 89.75 88 GLY A N 1
ATOM 642 C CA . GLY A 1 88 ? 5.958 -11.463 9.086 1.00 89.75 88 GLY A CA 1
ATOM 643 C C . GLY A 1 88 ? 6.296 -10.136 9.771 1.00 89.75 88 GLY A C 1
ATOM 644 O O . GLY A 1 88 ? 5.429 -9.527 10.396 1.00 89.75 88 GLY A O 1
ATOM 645 N N . GLN A 1 89 ? 7.545 -9.672 9.667 1.00 93.75 89 GLN A N 1
ATOM 646 C CA . GLN A 1 89 ? 7.989 -8.402 10.228 1.00 93.75 89 GLN A CA 1
ATOM 647 C C . GLN A 1 89 ? 8.580 -7.478 9.166 1.00 93.75 89 GLN A C 1
ATOM 649 O O . GLN A 1 89 ? 9.299 -7.911 8.267 1.00 93.75 89 GLN A O 1
ATOM 654 N N . ALA A 1 90 ? 8.315 -6.182 9.300 1.00 93.25 90 ALA A N 1
ATOM 655 C CA . ALA A 1 90 ? 8.822 -5.154 8.400 1.00 93.25 90 ALA A CA 1
ATOM 656 C C . ALA A 1 90 ? 9.017 -3.830 9.145 1.00 93.25 90 ALA A C 1
ATOM 658 O O . ALA A 1 90 ? 8.343 -3.573 10.140 1.00 93.25 90 ALA A O 1
ATOM 659 N N . CYS A 1 91 ? 9.917 -2.975 8.661 1.00 92.69 91 CYS A N 1
ATOM 660 C CA . CYS A 1 91 ? 9.965 -1.579 9.113 1.00 92.69 91 CYS A CA 1
ATOM 661 C C . CYS A 1 91 ? 8.887 -0.732 8.421 1.00 92.69 91 CYS A C 1
ATOM 663 O O . CYS A 1 91 ? 8.327 0.181 9.017 1.00 92.69 91 CYS A O 1
ATOM 665 N N . GLN A 1 92 ? 8.586 -1.059 7.162 1.00 93.38 92 GLN A N 1
ATOM 666 C CA . GLN A 1 92 ? 7.530 -0.433 6.378 1.00 93.38 92 GLN A CA 1
ATOM 667 C C . GLN A 1 92 ? 7.028 -1.382 5.288 1.00 93.38 92 GLN A C 1
ATOM 669 O O . GLN A 1 92 ? 7.772 -2.235 4.804 1.00 93.38 92 GLN A O 1
ATOM 674 N N . LEU A 1 93 ? 5.783 -1.199 4.859 1.00 94.81 93 LEU A N 1
ATOM 675 C CA . LEU A 1 93 ? 5.151 -1.953 3.782 1.00 94.81 93 LEU A CA 1
ATOM 676 C C . LEU A 1 93 ? 4.972 -1.024 2.585 1.00 94.81 93 LEU A C 1
ATOM 678 O O . LEU A 1 93 ? 4.224 -0.053 2.656 1.00 94.81 93 LEU A O 1
ATOM 682 N N . ARG A 1 94 ? 5.670 -1.305 1.484 1.00 94.81 94 ARG A N 1
ATOM 683 C CA . ARG A 1 94 ? 5.773 -0.387 0.341 1.00 94.81 94 ARG A CA 1
ATOM 684 C C . ARG A 1 94 ? 4.784 -0.750 -0.760 1.00 94.81 94 ARG A C 1
ATOM 686 O O . ARG A 1 94 ? 4.797 -1.883 -1.249 1.00 94.81 94 ARG A O 1
ATOM 693 N N . ASN A 1 95 ? 3.948 0.194 -1.172 1.00 96.50 95 ASN A N 1
ATOM 694 C CA . ASN A 1 95 ? 3.061 0.069 -2.329 1.00 96.50 95 ASN A CA 1
ATOM 695 C C . ASN A 1 95 ? 3.819 0.518 -3.579 1.00 96.50 95 ASN A C 1
ATOM 697 O O . ASN A 1 95 ? 3.621 1.609 -4.100 1.00 96.50 95 ASN A O 1
ATOM 701 N N . LEU A 1 96 ? 4.777 -0.294 -4.009 1.00 95.31 96 LEU A N 1
ATOM 702 C CA . LEU A 1 96 ? 5.596 -0.004 -5.173 1.00 95.31 96 LEU A CA 1
ATOM 703 C C . LEU A 1 96 ? 5.755 -1.269 -6.008 1.00 95.31 96 LEU A C 1
ATOM 705 O O . LEU A 1 96 ? 6.035 -2.338 -5.464 1.00 95.31 96 LEU A O 1
ATOM 709 N N . VAL A 1 97 ? 5.623 -1.118 -7.319 1.00 95.81 97 VAL A N 1
ATOM 710 C CA . VAL A 1 97 ? 6.049 -2.107 -8.307 1.00 95.81 97 VAL A CA 1
ATOM 711 C C . VAL A 1 97 ? 7.354 -1.627 -8.931 1.00 95.81 97 VAL A C 1
ATOM 713 O O . VAL A 1 97 ? 7.428 -0.507 -9.447 1.00 95.81 97 VAL A O 1
ATOM 716 N N . VAL A 1 98 ? 8.384 -2.469 -8.872 1.00 94.50 98 VAL A N 1
ATOM 717 C CA . VAL A 1 98 ? 9.640 -2.251 -9.588 1.00 94.50 98 VAL A CA 1
ATOM 718 C C . VAL A 1 98 ? 9.367 -2.417 -11.074 1.00 94.50 98 VAL A C 1
ATOM 720 O O . VAL A 1 98 ? 9.020 -3.507 -11.527 1.00 94.50 98 VAL A O 1
ATOM 723 N N . GLY A 1 99 ? 9.468 -1.324 -11.826 1.00 93.25 99 GLY A N 1
ATOM 724 C CA . GLY A 1 99 ? 9.178 -1.352 -13.256 1.00 93.25 99 GLY A CA 1
ATOM 725 C C . GLY A 1 99 ? 10.337 -1.924 -14.074 1.00 93.25 99 GLY A C 1
ATOM 726 O O . GLY A 1 99 ? 11.456 -2.036 -13.566 1.00 93.25 99 GLY A O 1
ATOM 727 N N . PRO A 1 100 ? 10.103 -2.265 -15.354 1.00 91.88 100 PRO A N 1
ATOM 728 C CA . PRO A 1 100 ? 11.153 -2.762 -16.235 1.00 91.88 100 PRO A CA 1
ATOM 729 C C . PRO A 1 100 ? 12.326 -1.786 -16.376 1.00 91.88 100 PRO A C 1
ATOM 731 O O . PRO A 1 100 ? 12.193 -0.570 -16.181 1.00 91.88 100 PRO A O 1
ATOM 734 N N . ALA A 1 101 ? 13.484 -2.321 -16.765 1.00 88.25 101 ALA A N 1
ATOM 735 C CA . ALA A 1 101 ? 14.711 -1.547 -16.915 1.00 88.25 101 ALA A CA 1
ATOM 736 C C . ALA A 1 101 ? 14.492 -0.292 -17.782 1.00 88.25 101 ALA A C 1
ATOM 738 O O . ALA A 1 101 ? 13.946 -0.352 -18.883 1.00 88.25 101 ALA A O 1
ATOM 739 N N . GLY A 1 102 ? 14.901 0.868 -17.261 1.00 87.44 102 GLY A N 1
ATOM 740 C CA . GLY A 1 102 ? 14.777 2.152 -17.957 1.00 87.44 102 GLY A CA 1
ATOM 741 C C . GLY A 1 102 ? 13.358 2.731 -18.043 1.00 87.44 102 GLY A C 1
ATOM 742 O O . GLY A 1 102 ? 13.191 3.778 -18.664 1.00 87.44 102 GLY A O 1
ATOM 743 N N . LYS A 1 103 ? 12.344 2.111 -17.421 1.00 89.50 103 LYS A N 1
ATOM 744 C CA . LYS A 1 103 ? 10.956 2.620 -17.397 1.00 89.50 103 LYS A CA 1
ATOM 745 C C . LYS A 1 103 ? 10.568 3.284 -16.067 1.00 89.50 103 LYS A C 1
ATOM 747 O O . LYS A 1 103 ? 9.619 4.066 -16.032 1.00 89.50 103 LYS A O 1
ATOM 752 N N . GLY A 1 104 ? 11.338 3.031 -15.006 1.00 91.62 104 GLY A N 1
ATOM 753 C CA . GLY A 1 104 ? 11.081 3.539 -13.655 1.00 91.62 104 GLY A CA 1
ATOM 754 C C . GLY A 1 104 ? 9.958 2.784 -12.940 1.00 91.62 104 GLY A C 1
ATOM 755 O O . GLY A 1 104 ? 9.244 1.989 -13.541 1.00 91.62 104 GLY A O 1
ATOM 756 N N . ASN A 1 105 ? 9.813 3.028 -11.642 1.00 93.94 105 ASN A N 1
ATOM 757 C CA . ASN A 1 105 ? 8.870 2.313 -10.784 1.00 93.94 105 ASN A CA 1
ATOM 758 C C . ASN A 1 105 ? 7.451 2.892 -10.854 1.00 93.94 105 ASN A C 1
ATOM 760 O O . ASN A 1 105 ? 7.244 4.041 -11.267 1.00 93.94 105 ASN A O 1
ATOM 764 N N . TYR A 1 106 ? 6.486 2.100 -10.387 1.00 93.69 106 TYR A N 1
ATOM 765 C CA . TYR A 1 106 ? 5.075 2.469 -10.316 1.00 93.69 106 TYR A CA 1
ATOM 766 C C . TYR A 1 106 ? 4.571 2.424 -8.881 1.00 93.69 106 TYR A C 1
ATOM 768 O O . TYR A 1 106 ? 4.859 1.494 -8.133 1.00 93.69 106 TYR A O 1
ATOM 776 N N . TYR A 1 107 ? 3.757 3.404 -8.526 1.00 95.88 107 TYR A N 1
ATOM 777 C CA . TYR A 1 107 ? 2.973 3.439 -7.304 1.00 95.88 107 TYR A CA 1
ATOM 778 C C . TYR A 1 107 ? 1.514 3.641 -7.690 1.00 95.88 107 TYR A C 1
ATOM 780 O O . TYR A 1 107 ? 1.205 4.551 -8.456 1.00 95.88 107 TYR A O 1
ATOM 788 N N . PHE A 1 108 ? 0.624 2.808 -7.160 1.00 98.00 108 PHE A N 1
ATOM 789 C CA . PHE A 1 108 ? -0.808 3.074 -7.183 1.00 98.00 108 PHE A CA 1
ATOM 790 C C . PHE A 1 108 ? -1.430 2.597 -5.875 1.00 98.00 108 PHE A C 1
ATOM 792 O O . PHE A 1 108 ? -1.428 1.400 -5.597 1.00 98.00 108 PHE A O 1
ATOM 799 N N . GLY A 1 109 ? -1.905 3.525 -5.050 1.00 98.12 109 GLY A N 1
ATOM 800 C CA . GLY A 1 109 ? -2.422 3.225 -3.715 1.00 98.12 109 GLY A CA 1
ATOM 801 C C . GLY A 1 109 ? -2.770 4.483 -2.930 1.00 98.12 109 GLY A C 1
ATOM 802 O O . GLY A 1 109 ? -2.701 5.586 -3.475 1.00 98.12 10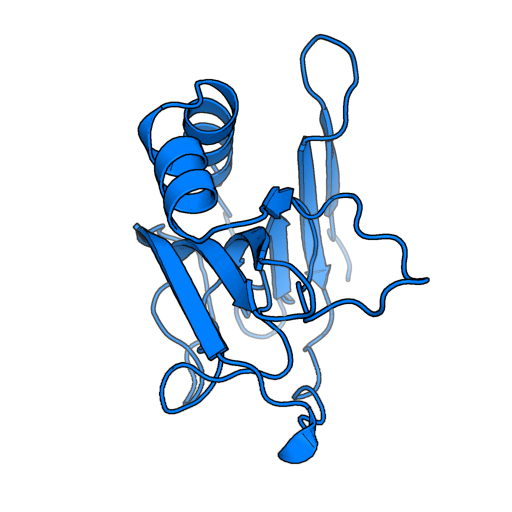9 GLY A O 1
ATOM 803 N N . ASP A 1 110 ? -3.143 4.311 -1.664 1.00 97.62 110 ASP A N 1
ATOM 804 C CA . ASP A 1 110 ? -3.441 5.414 -0.741 1.00 97.62 110 ASP A CA 1
ATOM 805 C C . ASP A 1 110 ? -2.173 6.159 -0.304 1.00 97.62 110 ASP A C 1
ATOM 807 O O . ASP A 1 110 ? -2.137 7.390 -0.335 1.00 97.62 110 ASP A O 1
ATOM 811 N N . MET A 1 111 ? -1.108 5.431 0.028 1.00 96.25 111 MET A N 1
ATOM 812 C CA . MET A 1 111 ? 0.213 5.965 0.357 1.00 96.25 111 MET A CA 1
ATOM 813 C C . MET A 1 111 ? 1.341 5.089 -0.202 1.00 96.25 111 MET A C 1
ATOM 815 O O . MET A 1 111 ? 1.164 3.895 -0.434 1.00 96.25 111 MET A O 1
ATOM 819 N N . GLN A 1 112 ? 2.534 5.659 -0.405 1.00 94.25 112 GLN A N 1
ATOM 820 C CA . GLN A 1 112 ? 3.666 4.918 -0.988 1.00 94.25 112 GLN A CA 1
ATOM 821 C C . GLN A 1 112 ? 4.241 3.847 -0.058 1.00 94.25 112 GLN A C 1
ATOM 823 O O . GLN A 1 112 ? 4.733 2.819 -0.526 1.00 94.25 112 GLN A O 1
ATOM 828 N N . ALA A 1 113 ? 4.209 4.086 1.249 1.00 94.06 113 ALA A N 1
ATOM 829 C CA . ALA A 1 113 ? 4.629 3.121 2.246 1.00 94.06 113 ALA A CA 1
ATOM 830 C C . ALA A 1 113 ? 3.902 3.381 3.560 1.00 94.06 113 ALA A C 1
ATOM 832 O O . ALA A 1 113 ? 3.739 4.537 3.932 1.00 94.06 113 ALA A O 1
ATOM 833 N N . VAL A 1 114 ? 3.499 2.318 4.249 1.00 95.44 114 VAL A N 1
ATOM 834 C CA . VAL A 1 114 ? 2.945 2.394 5.604 1.00 95.44 114 VAL A CA 1
ATOM 835 C C . VAL A 1 114 ? 3.955 1.842 6.602 1.00 95.44 114 VAL A C 1
ATOM 837 O O . VAL A 1 114 ? 4.559 0.794 6.366 1.00 95.44 114 VAL A O 1
ATOM 840 N N . HIS A 1 115 ? 4.135 2.524 7.726 1.00 94.94 115 HIS A N 1
ATOM 841 C CA . HIS A 1 115 ? 4.961 2.084 8.849 1.00 94.94 115 HIS A CA 1
ATOM 842 C C . HIS A 1 115 ? 4.157 2.143 10.148 1.00 94.94 115 HIS A C 1
ATOM 844 O O . HIS A 1 115 ? 2.999 2.560 10.175 1.00 94.94 115 HIS A O 1
ATOM 850 N N . ALA A 1 116 ? 4.750 1.673 11.242 1.00 95.00 116 ALA A N 1
ATOM 851 C CA . ALA A 1 116 ? 4.157 1.859 12.558 1.00 95.00 116 ALA A CA 1
ATOM 852 C C . ALA A 1 116 ? 4.364 3.308 13.012 1.00 95.00 116 ALA A C 1
ATOM 854 O O . ALA A 1 116 ? 5.442 3.659 13.489 1.00 95.00 116 ALA A O 1
ATOM 855 N N . PHE A 1 117 ? 3.329 4.126 12.836 1.00 94.44 117 PHE A N 1
ATOM 856 C CA . PHE A 1 117 ? 3.339 5.547 13.176 1.00 94.44 117 PHE A CA 1
ATOM 857 C C . PHE A 1 117 ? 3.591 5.786 14.669 1.00 94.44 117 PHE A C 1
ATOM 859 O O . PHE A 1 117 ? 3.162 4.997 15.522 1.00 94.44 117 PHE A O 1
ATOM 866 N N . ALA A 1 118 ? 4.236 6.910 14.981 1.00 93.81 118 ALA A N 1
ATOM 867 C CA . ALA A 1 118 ? 4.275 7.452 16.338 1.00 93.81 118 ALA A CA 1
ATOM 868 C C . ALA A 1 118 ? 2.934 8.118 16.706 1.00 93.81 118 ALA A C 1
ATOM 870 O O . ALA A 1 118 ? 2.106 8.413 15.842 1.00 93.81 118 ALA A O 1
ATOM 871 N N . THR A 1 119 ? 2.680 8.340 17.998 1.00 93.62 119 THR A N 1
ATOM 872 C CA . THR A 1 119 ? 1.399 8.901 18.478 1.00 93.62 119 THR A CA 1
ATOM 873 C C . THR A 1 119 ? 1.175 10.360 18.080 1.00 93.62 119 THR A C 1
ATOM 875 O O . THR A 1 119 ? 0.043 10.831 18.111 1.00 93.62 119 THR A O 1
ATOM 878 N N . ASP A 1 120 ? 2.243 11.073 17.735 1.00 92.19 120 ASP A N 1
ATOM 879 C CA . ASP A 1 120 ? 2.263 12.462 17.277 1.00 92.19 120 ASP A CA 1
ATOM 880 C C . ASP A 1 120 ? 2.371 12.593 15.747 1.00 92.19 120 ASP A C 1
ATOM 882 O O . ASP A 1 120 ? 2.352 13.703 15.215 1.00 92.19 120 ASP A O 1
ATOM 886 N N . GLU A 1 121 ? 2.452 11.474 15.024 1.00 93.12 121 GLU A N 1
ATOM 887 C CA . GLU A 1 121 ? 2.556 11.460 13.569 1.00 93.12 121 GLU A CA 1
ATOM 888 C C . GLU A 1 121 ? 1.178 11.532 12.892 1.00 93.12 121 GLU A C 1
ATOM 890 O O . GLU A 1 121 ? 0.181 10.973 13.360 1.00 93.12 121 GLU A O 1
ATOM 895 N N . VAL A 1 122 ? 1.118 12.199 11.737 1.00 92.31 122 VAL A N 1
ATOM 896 C CA . VAL A 1 122 ? -0.088 12.228 10.905 1.00 92.31 122 VAL A CA 1
ATOM 897 C C . VAL A 1 122 ? -0.280 10.868 10.233 1.00 92.31 122 VAL A C 1
ATOM 899 O O . VAL A 1 122 ? 0.502 10.473 9.377 1.00 92.31 122 VAL A O 1
ATOM 902 N N . VAL A 1 123 ? -1.362 10.176 10.595 1.00 90.88 123 VAL A N 1
ATOM 903 C CA . VAL A 1 123 ? -1.678 8.834 10.073 1.00 90.88 123 VAL A CA 1
ATOM 904 C C . VAL A 1 123 ? -2.307 8.878 8.675 1.00 90.88 123 VAL A C 1
ATOM 906 O O . VAL A 1 123 ? -2.101 7.972 7.872 1.00 90.88 123 VAL A O 1
ATOM 909 N N . ALA A 1 124 ? -3.087 9.915 8.355 1.00 90.19 124 ALA A N 1
ATOM 910 C CA . ALA A 1 124 ? -3.768 10.006 7.063 1.00 90.19 124 ALA A CA 1
ATOM 911 C C . ALA A 1 124 ? -2.755 10.050 5.895 1.00 90.19 124 ALA A C 1
ATOM 913 O O . ALA A 1 124 ? -1.760 10.770 5.985 1.00 90.19 124 ALA A O 1
ATOM 914 N N . PRO A 1 125 ? -3.003 9.334 4.780 1.00 92.12 125 PRO A N 1
ATOM 915 C CA . PRO A 1 125 ? -4.252 8.659 4.413 1.00 92.12 125 PRO A CA 1
ATOM 916 C C . PRO A 1 125 ? -4.357 7.189 4.863 1.00 92.12 12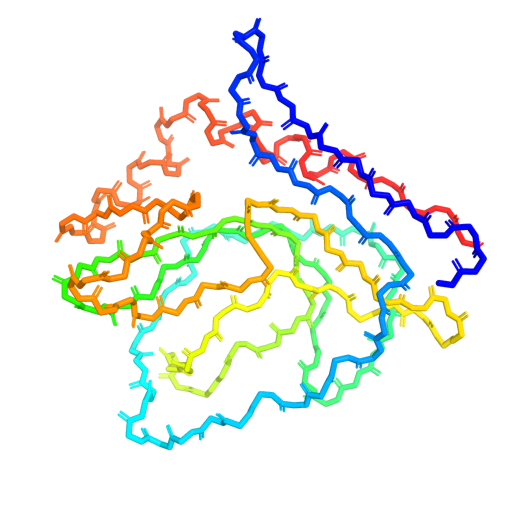5 PRO A C 1
ATOM 918 O O . PRO A 1 125 ? -5.322 6.525 4.485 1.00 92.12 125 PRO A O 1
ATOM 921 N N . ALA A 1 126 ? -3.411 6.676 5.658 1.00 94.12 126 ALA A N 1
ATOM 922 C CA . ALA A 1 126 ? -3.483 5.310 6.168 1.00 94.12 126 ALA A CA 1
ATOM 923 C C . ALA A 1 126 ? -4.767 5.091 6.981 1.00 94.12 126 ALA A C 1
ATOM 925 O O . ALA A 1 126 ? -5.261 5.979 7.686 1.00 94.12 126 ALA A O 1
ATOM 926 N N . LYS A 1 127 ? -5.299 3.872 6.916 1.00 96.00 127 LYS A N 1
ATOM 927 C CA . LYS A 1 127 ? -6.400 3.437 7.776 1.00 96.00 127 LYS A CA 1
ATOM 928 C C . LYS A 1 127 ? -5.843 3.075 9.150 1.00 96.00 127 LYS A C 1
ATOM 930 O O . LYS A 1 127 ? -4.769 2.490 9.248 1.00 96.00 127 LYS A O 1
ATOM 935 N N . SER A 1 128 ? -6.575 3.390 10.211 1.00 97.00 128 SER A N 1
ATOM 936 C CA . SER A 1 128 ? -6.201 3.026 11.579 1.00 97.00 128 SER A CA 1
ATOM 937 C C . SER A 1 128 ? -7.314 2.216 12.223 1.00 97.00 128 SER A C 1
ATOM 939 O O . SER A 1 128 ? -8.485 2.575 12.108 1.00 97.00 128 SER A O 1
ATOM 941 N N . PHE A 1 129 ? -6.935 1.137 12.895 1.00 97.88 129 PHE A N 1
ATOM 942 C CA . PHE A 1 129 ? -7.843 0.217 13.566 1.00 97.88 129 PHE A CA 1
ATOM 943 C C . PHE A 1 129 ? -7.344 -0.075 14.978 1.00 97.88 129 PHE A C 1
ATOM 945 O O . PHE A 1 129 ? -6.137 -0.102 15.233 1.00 97.88 129 PHE A O 1
ATOM 952 N N . ASP A 1 130 ? -8.272 -0.342 15.888 1.00 97.62 130 ASP A N 1
ATOM 953 C CA . ASP A 1 130 ? -7.950 -0.762 17.250 1.00 97.62 130 ASP A CA 1
ATOM 954 C C . ASP A 1 130 ? -7.650 -2.267 17.311 1.00 97.62 130 ASP A C 1
ATOM 956 O O . ASP A 1 130 ? -6.913 -2.720 18.185 1.00 97.62 130 ASP A O 1
ATOM 960 N N . THR A 1 131 ? -8.175 -3.055 16.362 1.00 97.44 131 THR A N 1
ATOM 961 C CA . THR A 1 131 ? -7.933 -4.503 16.271 1.00 97.44 131 THR A CA 1
ATOM 962 C C . THR A 1 131 ? -7.724 -4.971 14.829 1.00 97.44 131 THR A C 1
ATOM 964 O O . THR A 1 131 ? -8.184 -4.341 13.875 1.00 97.44 131 THR A O 1
ATOM 967 N N . LEU A 1 132 ? -7.079 -6.131 14.659 1.00 96.44 132 LEU A N 1
ATOM 968 C CA . LEU A 1 132 ? -6.978 -6.792 13.350 1.00 96.44 132 LEU A CA 1
ATOM 969 C C . LEU A 1 132 ? -8.343 -7.226 12.794 1.00 96.44 132 LEU A C 1
ATOM 971 O O . LEU A 1 132 ? -8.539 -7.184 11.585 1.00 96.44 132 LEU A O 1
ATOM 975 N N . ASP A 1 133 ? -9.297 -7.588 13.657 1.00 97.62 133 ASP A N 1
ATOM 976 C CA . ASP A 1 133 ? -10.663 -7.947 13.248 1.00 97.62 133 ASP A CA 1
ATOM 977 C C . ASP A 1 133 ? -11.389 -6.769 12.577 1.00 97.62 133 ASP A C 1
ATOM 979 O O . ASP A 1 133 ? -12.061 -6.945 11.564 1.00 97.62 133 ASP A O 1
ATOM 983 N N . GLN A 1 134 ? -11.197 -5.542 13.073 1.00 98.19 134 GLN A N 1
ATOM 984 C CA . GLN A 1 134 ? -11.733 -4.348 12.414 1.00 98.19 134 GLN A CA 1
ATOM 985 C C . GLN A 1 134 ? -11.112 -4.132 11.026 1.00 98.19 134 GLN A C 1
ATOM 987 O O . GLN A 1 134 ? -11.822 -3.762 10.090 1.00 98.19 134 GLN A O 1
ATOM 992 N N . ALA A 1 135 ? -9.811 -4.394 10.875 1.00 97.50 135 ALA A N 1
ATOM 993 C CA . ALA A 1 135 ? -9.137 -4.293 9.583 1.00 97.50 135 ALA A CA 1
ATOM 994 C C . ALA A 1 135 ? -9.621 -5.364 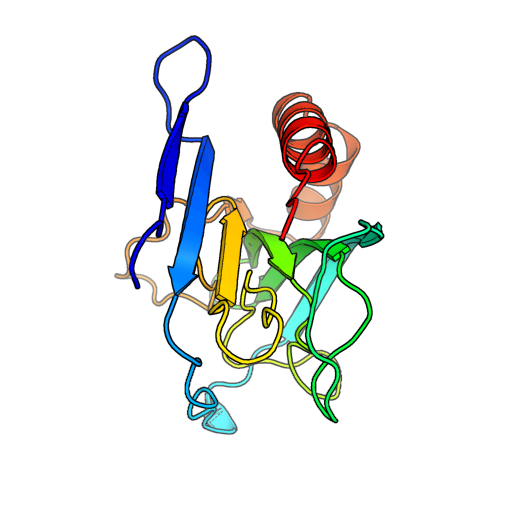8.588 1.00 97.50 135 ALA A C 1
ATOM 996 O O . ALA A 1 135 ? -9.822 -5.061 7.413 1.00 97.50 135 ALA A O 1
ATOM 997 N N . ALA A 1 136 ? -9.860 -6.593 9.059 1.00 97.19 136 ALA A N 1
ATOM 998 C CA . ALA A 1 136 ? -10.456 -7.664 8.261 1.00 97.19 136 ALA A CA 1
ATOM 999 C C . ALA A 1 136 ? -11.884 -7.307 7.820 1.00 97.19 136 ALA A C 1
ATOM 1001 O O . ALA A 1 136 ? -12.192 -7.336 6.632 1.00 97.19 136 ALA A O 1
ATOM 1002 N N . LYS A 1 137 ? -12.728 -6.831 8.744 1.00 98.06 137 LYS A N 1
ATOM 1003 C CA . LYS A 1 137 ? -14.085 -6.360 8.421 1.00 98.06 137 LYS A CA 1
ATOM 1004 C C . LYS A 1 137 ? -14.091 -5.218 7.412 1.00 98.06 137 LYS A C 1
ATOM 1006 O O . LYS A 1 137 ? -14.971 -5.176 6.559 1.00 98.06 137 LYS A O 1
ATOM 1011 N N . TYR A 1 138 ? -13.122 -4.303 7.478 1.00 97.56 138 TYR A N 1
ATOM 1012 C CA . TYR A 1 138 ? -12.983 -3.260 6.463 1.00 97.56 138 TYR A CA 1
ATOM 1013 C C . TYR A 1 138 ? -12.768 -3.855 5.066 1.00 97.56 138 TYR A C 1
ATOM 1015 O O . TYR A 1 138 ? -13.420 -3.415 4.124 1.00 97.56 138 TYR A O 1
ATOM 1023 N N . VAL A 1 139 ? -11.914 -4.871 4.929 1.00 97.19 139 VAL A N 1
ATOM 1024 C CA . VAL A 1 139 ? -11.696 -5.560 3.649 1.00 97.19 139 VAL A CA 1
ATOM 1025 C C . VAL A 1 139 ? -12.948 -6.308 3.186 1.00 97.19 139 VAL A C 1
ATOM 1027 O O . VAL A 1 139 ? -13.340 -6.177 2.029 1.00 97.19 139 VAL A O 1
ATOM 1030 N N . ASP A 1 140 ? -13.598 -7.042 4.087 1.00 96.25 140 ASP A N 1
ATOM 1031 C CA . ASP A 1 140 ? -14.675 -7.969 3.726 1.00 96.25 140 ASP A CA 1
ATOM 1032 C C . ASP A 1 140 ? -16.033 -7.286 3.515 1.00 96.25 140 ASP A C 1
ATOM 1034 O O . ASP A 1 140 ? -16.863 -7.761 2.740 1.00 96.25 140 ASP A O 1
ATOM 1038 N N . GLN A 1 141 ? -16.294 -6.189 4.230 1.00 96.12 141 GLN A N 1
ATOM 1039 C CA . GLN A 1 141 ? -17.638 -5.611 4.348 1.00 96.12 141 GLN A CA 1
ATOM 1040 C C . GLN A 1 141 ? -17.740 -4.189 3.787 1.00 96.12 141 GLN A C 1
ATOM 1042 O O . GLN A 1 141 ? -18.849 -3.695 3.577 1.00 96.12 141 GLN A O 1
ATOM 1047 N N . SER A 1 142 ? -16.619 -3.506 3.531 1.00 95.44 142 SER A N 1
ATOM 1048 C CA . SER A 1 142 ? -16.654 -2.127 3.045 1.00 95.44 142 SER A CA 1
ATOM 1049 C C . SER A 1 142 ? -16.867 -2.049 1.536 1.00 95.44 142 SER A C 1
ATOM 1051 O O . SER A 1 142 ? -16.037 -2.492 0.738 1.00 95.44 142 SER A O 1
ATOM 1053 N N . SER A 1 143 ? -17.927 -1.351 1.123 1.00 94.25 143 SER A N 1
ATOM 1054 C CA . SER A 1 143 ? -18.102 -0.961 -0.280 1.00 94.25 143 SER A CA 1
ATOM 1055 C C . SER A 1 143 ? -16.985 -0.035 -0.771 1.00 94.25 143 SER A C 1
ATOM 1057 O O . SER A 1 143 ? -16.670 -0.043 -1.958 1.00 94.25 143 SER A O 1
ATOM 1059 N N . GLU A 1 144 ? -16.382 0.758 0.125 1.00 92.88 144 GLU A N 1
ATOM 1060 C CA . GLU A 1 144 ? -15.234 1.610 -0.202 1.00 92.88 144 GLU A CA 1
ATOM 1061 C C . GLU A 1 144 ? -14.060 0.747 -0.666 1.00 92.88 144 GLU A C 1
ATOM 1063 O O . GLU A 1 144 ? -13.564 0.935 -1.778 1.00 92.88 144 GLU A O 1
ATOM 1068 N N . PHE A 1 145 ? -13.670 -0.248 0.139 1.00 96.44 145 PHE A N 1
ATOM 1069 C CA . PHE A 1 145 ? -12.546 -1.112 -0.203 1.00 96.44 145 PHE A CA 1
ATOM 1070 C C . PHE A 1 145 ? -12.829 -1.941 -1.456 1.00 96.44 145 PHE A C 1
ATOM 1072 O O . PHE A 1 145 ? -11.978 -2.011 -2.339 1.00 96.44 145 PHE A O 1
ATOM 1079 N N . ALA A 1 146 ? -14.039 -2.491 -1.598 1.00 96.94 146 ALA A N 1
ATOM 1080 C CA . ALA A 1 146 ? -14.422 -3.225 -2.802 1.00 96.94 146 ALA A CA 1
ATOM 1081 C C . ALA A 1 146 ? -14.291 -2.366 -4.078 1.00 96.94 146 ALA A C 1
ATOM 1083 O O . ALA A 1 146 ? -13.843 -2.850 -5.118 1.00 96.94 146 ALA A O 1
ATOM 1084 N N . ASN A 1 147 ? -14.650 -1.080 -4.017 1.00 95.94 147 ASN A N 1
ATOM 1085 C CA . ASN A 1 147 ? -14.496 -0.160 -5.146 1.00 95.94 147 ASN A CA 1
ATOM 1086 C C . ASN A 1 147 ? -13.032 0.204 -5.409 1.00 95.94 147 ASN A C 1
ATOM 1088 O O . ASN A 1 147 ? -12.604 0.198 -6.563 1.00 95.94 147 ASN A O 1
ATOM 1092 N N . VAL A 1 148 ? -12.256 0.462 -4.355 1.00 96.38 148 VAL A N 1
ATOM 1093 C CA . VAL A 1 148 ? -10.812 0.711 -4.458 1.00 96.38 148 VAL A CA 1
ATOM 1094 C C . VAL A 1 148 ? -10.095 -0.491 -5.069 1.00 96.38 148 VAL A C 1
ATOM 1096 O O . VAL A 1 148 ? -9.299 -0.321 -5.986 1.00 96.38 148 VAL A O 1
ATOM 1099 N N . GLN A 1 149 ? -10.398 -1.712 -4.628 1.00 97.62 149 GLN A N 1
ATOM 1100 C CA . GLN A 1 149 ? -9.783 -2.923 -5.162 1.00 97.62 149 GLN A CA 1
ATOM 1101 C C . GLN A 1 149 ? -10.083 -3.083 -6.658 1.00 97.62 149 GLN A C 1
ATOM 1103 O O . GLN A 1 149 ? -9.163 -3.324 -7.435 1.00 97.62 149 GLN A O 1
ATOM 1108 N N . ARG A 1 150 ? -11.337 -2.869 -7.091 1.00 97.06 150 ARG A N 1
ATOM 1109 C CA . ARG A 1 150 ? -11.699 -2.867 -8.522 1.00 97.06 150 ARG A CA 1
ATOM 1110 C C . ARG A 1 150 ? -10.940 -1.800 -9.309 1.00 97.06 150 ARG A C 1
ATOM 1112 O O . ARG A 1 150 ? -10.458 -2.083 -10.400 1.00 97.06 150 ARG A O 1
ATOM 1119 N N . MET A 1 151 ? -10.819 -0.593 -8.759 1.00 97.19 151 MET A N 1
ATOM 1120 C CA . MET A 1 151 ? -10.054 0.497 -9.367 1.00 97.19 151 MET A CA 1
ATOM 1121 C C . MET A 1 151 ? -8.578 0.112 -9.531 1.00 97.19 151 MET A C 1
ATOM 1123 O O . MET A 1 151 ? -8.040 0.247 -10.627 1.00 97.19 151 MET A O 1
ATOM 1127 N N . LEU A 1 152 ? -7.929 -0.406 -8.486 1.00 97.94 152 LEU A N 1
ATOM 1128 C CA . LEU A 1 152 ? -6.526 -0.827 -8.546 1.00 97.94 152 LEU A CA 1
ATOM 1129 C C . LEU A 1 152 ? -6.323 -1.971 -9.552 1.00 97.94 152 LEU A C 1
ATOM 1131 O O . LEU A 1 152 ? -5.398 -1.911 -10.356 1.00 97.94 152 LEU A O 1
ATOM 1135 N N . LEU A 1 153 ? -7.223 -2.962 -9.566 1.00 97.94 153 LEU A N 1
ATOM 1136 C CA . LEU A 1 153 ? -7.205 -4.078 -10.520 1.00 97.94 153 LEU A CA 1
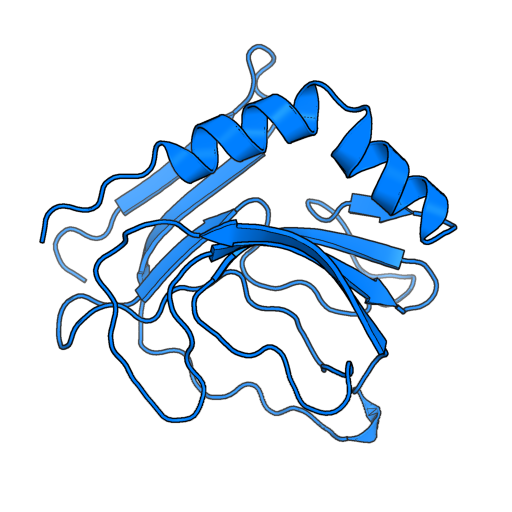ATOM 1137 C C . LEU A 1 153 ? -7.481 -3.652 -11.968 1.00 97.94 153 LEU A C 1
ATOM 1139 O O . LEU A 1 153 ? -7.128 -4.374 -12.895 1.00 97.94 153 LEU A O 1
ATOM 1143 N N . SER A 1 154 ? -8.104 -2.491 -12.185 1.00 96.31 154 SER A N 1
ATOM 1144 C CA . SER A 1 154 ? -8.346 -1.964 -13.532 1.00 96.31 154 SER A CA 1
ATOM 1145 C C . SER A 1 154 ? -7.102 -1.354 -14.184 1.00 96.31 154 SER A C 1
ATOM 1147 O O . SER A 1 154 ? -7.138 -1.035 -15.376 1.00 96.31 154 SER A O 1
ATOM 1149 N N . LEU A 1 155 ? -6.012 -1.177 -13.424 1.00 95.62 155 LEU A N 1
ATOM 1150 C CA . LEU A 1 155 ? -4.780 -0.597 -13.938 1.00 95.62 155 LEU A CA 1
ATOM 1151 C C . LEU A 1 155 ? -4.219 -1.465 -15.067 1.00 95.62 155 LEU A C 1
ATOM 1153 O O . LEU A 1 155 ? -3.937 -2.646 -14.890 1.00 95.62 155 LEU A O 1
ATOM 1157 N N . LYS A 1 156 ? -3.991 -0.833 -16.217 1.00 91.88 156 LYS A N 1
ATOM 1158 C CA . LYS A 1 156 ? -3.237 -1.400 -17.332 1.00 91.88 156 LYS A CA 1
ATOM 1159 C C . LYS A 1 156 ? -2.075 -0.481 -17.644 1.00 91.88 156 LYS A C 1
ATOM 1161 O O . LYS A 1 156 ? -2.263 0.725 -17.802 1.00 91.88 156 LYS A O 1
ATOM 1166 N N . VAL A 1 157 ? -0.885 -1.055 -17.744 1.00 85.56 157 VAL A N 1
ATOM 1167 C CA . VAL A 1 157 ? 0.326 -0.329 -18.119 1.00 85.56 157 VAL A CA 1
ATOM 1168 C C . VAL A 1 157 ? 0.810 -0.915 -19.437 1.00 85.56 157 VAL A C 1
ATOM 1170 O O . VAL A 1 157 ? 1.218 -2.070 -19.490 1.00 85.56 157 VAL A O 1
ATOM 1173 N N . ASN A 1 158 ? 0.745 -0.111 -20.496 1.00 79.25 158 ASN A N 1
ATOM 1174 C CA . ASN A 1 158 ? 1.275 -0.464 -21.810 1.00 79.25 158 ASN A CA 1
ATOM 1175 C C . ASN A 1 158 ? 2.647 0.215 -21.938 1.00 79.25 158 ASN A C 1
ATOM 1177 O O . ASN A 1 158 ? 2.714 1.444 -21.849 1.00 79.25 158 ASN A O 1
ATOM 1181 N N . LEU A 1 159 ? 3.725 -0.565 -22.072 1.00 65.62 159 LEU A N 1
ATOM 1182 C CA . LEU A 1 159 ? 5.114 -0.074 -22.101 1.00 65.62 159 LEU A CA 1
ATOM 1183 C C . LEU A 1 159 ? 5.796 -0.206 -23.453 1.00 65.62 159 LEU A C 1
ATOM 1185 O O . LEU A 1 159 ? 5.400 -1.100 -24.227 1.00 65.62 159 LEU A O 1
#

pLDDT: mean 92.5, std 7.62, range [62.5, 98.5]

Solvent-accessible surface area (backbone atoms only — not comparable to full-atom values): 8938 Å² total; per-residue (Å²): 92,92,89,45,48,78,47,79,42,57,49,100,86,66,48,83,56,31,38,42,36,37,29,35,72,86,75,73,82,74,89,62,54,77,89,58,45,26,52,44,49,78,78,42,77,42,82,46,85,62,77,54,48,86,52,100,58,44,53,82,38,24,42,35,32,35,34,29,47,48,94,44,33,34,30,47,38,21,30,25,18,54,65,52,59,64,95,52,28,26,46,44,46,54,20,35,31,52,28,37,90,95,56,34,19,36,30,39,22,48,51,63,58,48,49,54,62,57,96,88,51,83,59,75,79,47,44,78,29,92,42,70,68,56,52,47,46,43,61,78,69,32,68,66,46,53,50,50,52,52,56,62,68,65,59,77,72,89,131

Mean predicted aligned error: 3.91 Å